Protein AF-A0A819XHX8-F1 (afdb_monomer_lite)

pLDDT: mean 93.23, std 6.71, range [63.78, 98.31]

Foldseek 3Di:
DVVVVQQCPQQVPCVVRVPSDRDPDDDDDPPPDPPCPPPDDD

Structure (mmCIF, N/CA/C/O backbone):
data_AF-A0A819XHX8-F1
#
_entry.id   AF-A0A819XHX8-F1
#
loop_
_atom_site.group_PDB
_atom_site.id
_atom_site.type_symbol
_atom_site.label_atom_id
_atom_site.label_alt_id
_atom_site.label_comp_id
_atom_site.label_asym_id
_atom_site.label_entity_id
_atom_site.label_seq_id
_atom_site.pdbx_PDB_ins_code
_atom_site.Cartn_x
_atom_site.Cartn_y
_atom_site.Cartn_z
_atom_site.occupancy
_atom_site.B_iso_or_equiv
_atom_site.auth_seq_id
_atom_site.auth_comp_id
_atom_site.auth_asym_id
_atom_site.auth_atom_id
_atom_site.pdbx_PDB_model_num
ATOM 1 N N . ASN A 1 1 ? -5.674 8.383 -4.970 1.00 87.50 1 ASN A N 1
ATOM 2 C CA . ASN A 1 1 ? -6.282 7.056 -5.206 1.00 87.50 1 ASN A CA 1
ATOM 3 C C . ASN A 1 1 ? -5.237 5.988 -4.859 1.00 87.50 1 ASN A C 1
ATOM 5 O O . ASN A 1 1 ? -4.074 6.205 -5.189 1.00 87.50 1 ASN A O 1
ATOM 9 N N . LEU A 1 2 ? -5.613 4.892 -4.186 1.00 92.00 2 LEU A N 1
ATOM 10 C CA . LEU A 1 2 ? -4.721 3.761 -3.873 1.00 92.00 2 LEU A CA 1
ATOM 11 C C . LEU A 1 2 ? -4.089 3.148 -5.122 1.00 92.00 2 LEU A C 1
ATOM 13 O O . LEU A 1 2 ? -2.944 2.710 -5.065 1.00 92.00 2 LEU A O 1
ATOM 17 N N . ASP A 1 3 ? -4.791 3.179 -6.252 1.00 93.12 3 ASP A N 1
ATOM 18 C CA . ASP A 1 3 ? -4.251 2.679 -7.516 1.00 93.12 3 ASP A CA 1
ATOM 19 C C . ASP A 1 3 ? -2.992 3.437 -7.946 1.00 93.12 3 ASP A C 1
ATOM 21 O O . ASP A 1 3 ? -2.003 2.831 -8.353 1.00 93.12 3 ASP A O 1
ATOM 25 N N . GLU A 1 4 ? -2.989 4.762 -7.792 1.00 95.56 4 GLU A N 1
ATOM 26 C CA . GLU A 1 4 ? -1.839 5.603 -8.142 1.00 95.56 4 GLU A CA 1
ATOM 27 C C . GLU A 1 4 ? -0.675 5.414 -7.164 1.00 95.56 4 GLU A C 1
ATOM 29 O O . GLU A 1 4 ? 0.481 5.360 -7.582 1.00 95.56 4 GLU A O 1
ATOM 34 N N . ILE A 1 5 ? -0.971 5.211 -5.874 1.00 96.06 5 ILE A N 1
ATOM 35 C CA . ILE A 1 5 ? 0.038 4.848 -4.867 1.00 96.06 5 ILE A CA 1
ATOM 36 C C . ILE A 1 5 ? 0.708 3.532 -5.275 1.00 96.06 5 ILE A C 1
ATOM 38 O O . ILE A 1 5 ? 1.934 3.449 -5.358 1.00 96.06 5 ILE A O 1
ATOM 42 N N . LYS A 1 6 ? -0.087 2.506 -5.595 1.00 95.88 6 LYS A N 1
ATOM 43 C CA . LYS A 1 6 ? 0.430 1.193 -5.992 1.00 95.88 6 LYS A CA 1
ATOM 44 C C . LYS A 1 6 ? 1.276 1.283 -7.261 1.00 95.88 6 LYS A C 1
ATOM 46 O O . LYS A 1 6 ? 2.373 0.730 -7.281 1.00 95.88 6 LYS A O 1
ATOM 51 N N . LYS A 1 7 ? 0.825 2.013 -8.284 1.00 96.19 7 LYS A N 1
ATOM 52 C CA . LYS A 1 7 ? 1.614 2.240 -9.507 1.00 96.19 7 LYS A CA 1
ATOM 53 C C . LYS A 1 7 ? 2.953 2.905 -9.204 1.00 96.19 7 LYS A C 1
ATOM 55 O O . LYS A 1 7 ? 3.975 2.398 -9.651 1.00 96.19 7 LYS A O 1
ATOM 60 N N . HIS A 1 8 ? 2.965 3.979 -8.416 1.00 96.69 8 HIS A N 1
ATOM 61 C CA . HIS A 1 8 ? 4.206 4.672 -8.074 1.00 96.69 8 HIS A CA 1
ATOM 62 C C . HIS A 1 8 ? 5.213 3.730 -7.401 1.00 96.69 8 HIS A C 1
ATOM 64 O O . HIS A 1 8 ? 6.344 3.590 -7.863 1.00 96.69 8 HIS A O 1
ATOM 70 N N . TYR A 1 9 ? 4.798 3.021 -6.350 1.00 97.62 9 TYR A N 1
ATOM 71 C CA . TYR A 1 9 ? 5.734 2.193 -5.592 1.00 97.62 9 TYR A CA 1
ATOM 72 C C . TYR A 1 9 ? 6.172 0.930 -6.335 1.00 97.62 9 TYR A C 1
ATOM 74 O O . TYR A 1 9 ? 7.360 0.608 -6.303 1.00 97.62 9 TYR A O 1
ATOM 82 N N . PHE A 1 10 ? 5.250 0.226 -6.995 1.00 97.62 10 PHE A N 1
ATOM 83 C CA . PHE A 1 10 ? 5.553 -1.070 -7.607 1.00 97.62 10 PHE A CA 1
ATOM 84 C C . PHE A 1 10 ? 6.109 -0.968 -9.028 1.00 97.62 10 PHE A C 1
ATOM 86 O O . PHE A 1 10 ? 6.860 -1.862 -9.413 1.00 97.62 10 PHE A O 1
ATOM 93 N N . ALA A 1 11 ? 5.779 0.086 -9.785 1.00 97.19 11 ALA A N 1
ATOM 94 C CA . ALA A 1 11 ? 6.247 0.242 -11.163 1.00 97.19 11 ALA A CA 1
ATOM 95 C C . ALA A 1 11 ? 7.517 1.103 -11.279 1.00 97.19 11 ALA A C 1
ATOM 97 O O . ALA A 1 11 ? 8.341 0.835 -12.149 1.00 97.19 11 ALA A O 1
ATOM 98 N N . SER A 1 12 ? 7.705 2.126 -10.431 1.00 97.19 12 SER A N 1
ATOM 99 C CA . SER A 1 12 ? 8.862 3.032 -10.554 1.00 97.19 12 SER A CA 1
ATOM 100 C C . SER A 1 12 ? 10.134 2.499 -9.885 1.00 97.19 12 SER A C 1
ATOM 102 O O . SER A 1 12 ? 11.231 2.717 -10.396 1.00 97.19 12 SER A O 1
ATOM 104 N N . HIS A 1 13 ? 10.026 1.779 -8.763 1.00 98.06 13 HIS A N 1
ATOM 105 C CA . HIS A 1 13 ? 11.191 1.286 -8.014 1.00 98.06 13 HIS A CA 1
ATOM 106 C C . HIS A 1 13 ? 11.752 -0.028 -8.578 1.00 98.06 13 HIS A C 1
ATOM 108 O O . HIS A 1 13 ? 11.787 -1.044 -7.885 1.00 98.06 13 HIS A O 1
ATOM 114 N N . LEU A 1 14 ? 12.241 -0.014 -9.820 1.00 97.94 14 LEU A N 1
ATOM 115 C CA . LEU A 1 14 ? 12.757 -1.215 -10.497 1.00 97.94 14 LEU A CA 1
ATOM 116 C C . LEU A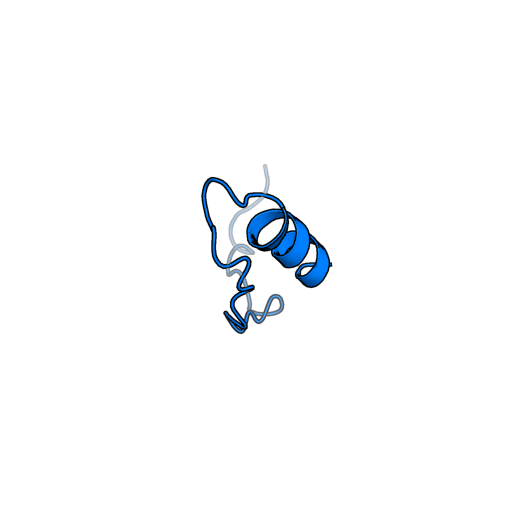 1 14 ? 13.975 -1.848 -9.808 1.00 97.94 14 LEU A C 1
ATOM 118 O O . LEU A 1 14 ? 14.202 -3.044 -9.939 1.00 97.94 14 LEU A O 1
ATOM 122 N N . MET A 1 15 ? 14.737 -1.075 -9.028 1.00 98.31 15 MET A N 1
ATOM 123 C CA . MET A 1 15 ? 15.828 -1.620 -8.212 1.00 98.31 15 MET A CA 1
ATOM 124 C C . MET A 1 15 ? 15.315 -2.562 -7.108 1.00 98.31 15 MET A C 1
ATOM 126 O O . MET A 1 15 ? 16.013 -3.492 -6.722 1.00 98.31 15 MET A O 1
ATOM 130 N N . ILE A 1 16 ? 14.100 -2.323 -6.602 1.00 98.19 16 ILE A N 1
ATOM 131 C CA . ILE A 1 16 ? 13.483 -3.101 -5.518 1.00 98.19 16 ILE A CA 1
ATOM 132 C C . ILE A 1 16 ? 12.528 -4.155 -6.089 1.00 98.19 16 ILE A C 1
ATOM 134 O O . ILE A 1 16 ? 12.530 -5.297 -5.637 1.00 98.19 16 ILE A O 1
ATOM 138 N N . ASN A 1 17 ? 11.733 -3.790 -7.099 1.00 97.88 17 ASN A N 1
ATOM 139 C CA . ASN A 1 17 ? 10.835 -4.686 -7.824 1.00 97.88 17 ASN A CA 1
ATOM 140 C C . ASN A 1 17 ? 11.199 -4.722 -9.319 1.00 97.88 17 ASN A C 1
ATOM 142 O O . ASN A 1 17 ? 10.545 -4.052 -10.123 1.00 97.88 17 ASN A O 1
ATOM 146 N N . PRO A 1 18 ? 12.198 -5.526 -9.724 1.00 97.81 18 PRO A N 1
ATOM 147 C CA . PRO A 1 18 ? 12.640 -5.594 -11.119 1.00 97.81 18 PRO A CA 1
ATOM 148 C C . PRO A 1 18 ? 11.553 -6.046 -12.095 1.00 97.81 18 PRO A C 1
ATOM 150 O O . PRO A 1 18 ? 11.616 -5.741 -13.280 1.00 97.81 18 PRO A O 1
ATOM 153 N N . THR A 1 19 ? 10.544 -6.773 -11.607 1.00 97.94 19 THR A N 1
ATOM 154 C CA . THR A 1 19 ? 9.436 -7.253 -12.442 1.00 97.94 19 THR A CA 1
ATOM 155 C C . THR A 1 19 ? 8.416 -6.164 -12.766 1.00 97.94 19 THR A C 1
ATOM 157 O O . THR A 1 19 ? 7.616 -6.339 -13.682 1.00 97.94 19 THR A O 1
ATOM 160 N N . GLY A 1 20 ? 8.386 -5.071 -11.992 1.00 97.00 20 GLY A N 1
ATOM 161 C CA . GLY A 1 20 ? 7.374 -4.018 -12.110 1.00 97.00 20 GLY A CA 1
ATOM 162 C C . GLY A 1 20 ? 5.935 -4.484 -11.847 1.00 97.00 20 GLY A C 1
ATOM 163 O O . GLY A 1 20 ? 4.995 -3.721 -12.067 1.00 97.00 20 GLY A O 1
ATOM 164 N N . ILE A 1 21 ? 5.730 -5.730 -11.397 1.00 97.94 21 ILE A N 1
ATOM 165 C CA . ILE A 1 21 ? 4.395 -6.292 -11.182 1.00 97.94 21 ILE A CA 1
ATOM 166 C C . ILE A 1 21 ? 3.719 -5.544 -10.038 1.00 97.94 21 ILE A C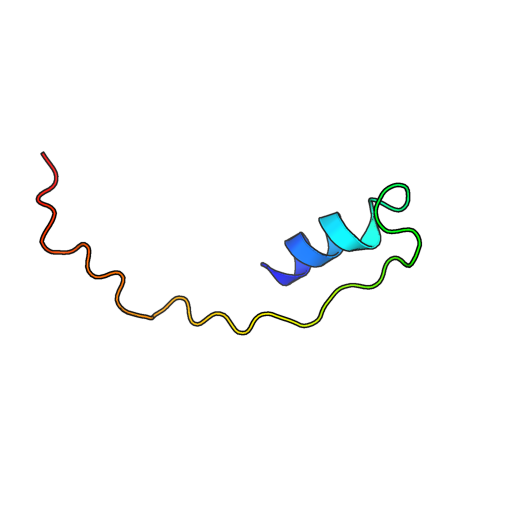 1
ATOM 168 O O . ILE A 1 21 ? 4.256 -5.455 -8.934 1.00 97.94 21 ILE A O 1
ATOM 172 N N . ILE A 1 22 ? 2.511 -5.051 -10.307 1.00 97.06 22 ILE A N 1
ATOM 173 C CA . ILE A 1 22 ? 1.648 -4.413 -9.318 1.00 97.06 22 ILE A CA 1
ATOM 174 C C . ILE A 1 22 ? 0.713 -5.487 -8.740 1.00 97.06 22 ILE A C 1
ATOM 176 O O . ILE A 1 22 ? -0.109 -6.040 -9.477 1.00 97.06 22 ILE A O 1
ATOM 180 N N . PRO A 1 23 ? 0.788 -5.796 -7.434 1.00 95.88 23 PRO A N 1
ATOM 181 C CA . PRO A 1 23 ? -0.111 -6.763 -6.815 1.00 95.88 23 PRO A CA 1
ATOM 182 C C . PRO A 1 23 ? -1.569 -6.295 -6.869 1.00 95.88 23 PRO A C 1
ATOM 184 O O . PRO A 1 23 ? -1.855 -5.112 -6.679 1.00 95.88 23 PRO A O 1
ATOM 187 N N . ARG A 1 24 ? -2.524 -7.214 -7.061 1.00 93.25 24 ARG A N 1
ATOM 188 C CA . ARG A 1 24 ? -3.959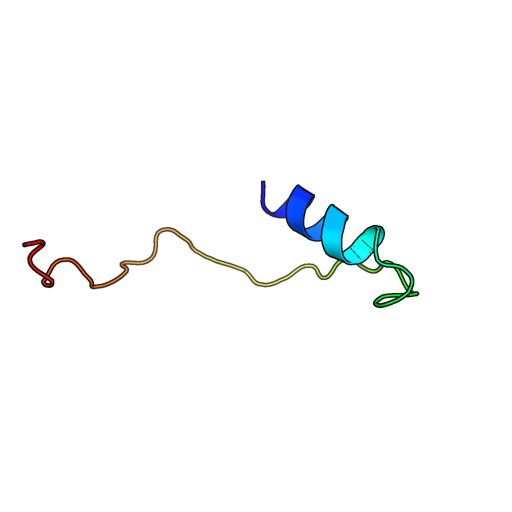 -6.864 -7.080 1.00 93.25 24 ARG A CA 1
ATOM 189 C C . ARG A 1 24 ? -4.518 -6.491 -5.705 1.00 93.25 24 ARG A C 1
ATOM 191 O O . ARG A 1 24 ? -5.294 -5.552 -5.623 1.00 93.25 24 ARG A O 1
ATOM 198 N N . GLY A 1 25 ? -4.102 -7.169 -4.640 1.00 86.62 25 GLY A N 1
ATOM 199 C CA . GLY A 1 25 ? -4.707 -7.008 -3.312 1.00 86.62 25 GLY A CA 1
ATOM 200 C C . GLY A 1 25 ? -4.202 -5.810 -2.493 1.00 86.62 25 GLY A C 1
ATOM 201 O O . GLY A 1 25 ? -3.440 -4.980 -3.012 1.00 86.62 25 GLY A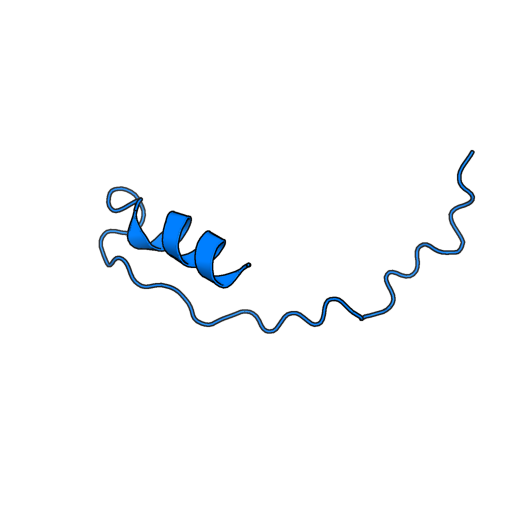 O 1
ATOM 202 N N . PRO A 1 26 ? -4.567 -5.769 -1.198 1.00 86.56 26 PRO A N 1
ATOM 203 C CA . PRO A 1 26 ? -5.653 -6.529 -0.554 1.00 86.56 26 PRO A CA 1
ATOM 204 C C . PRO A 1 26 ? -7.026 -5.858 -0.753 1.00 86.56 26 PRO A C 1
ATOM 206 O O . PRO A 1 26 ? -7.095 -4.668 -1.048 1.00 86.56 26 PRO A O 1
ATOM 209 N N . GLU A 1 27 ? -8.118 -6.611 -0.592 1.00 91.00 27 GLU A N 1
ATOM 210 C CA . GLU A 1 27 ? -9.455 -6.012 -0.480 1.00 91.00 27 GLU A CA 1
ATOM 211 C C . GLU A 1 27 ? -9.561 -5.316 0.879 1.00 91.00 27 GLU A C 1
ATOM 213 O O . GLU A 1 27 ? -9.474 -5.961 1.924 1.00 91.00 27 GLU A O 1
ATOM 218 N N . ILE A 1 28 ? -9.692 -3.988 0.867 1.00 92.38 28 ILE A N 1
ATOM 219 C CA . ILE A 1 28 ? -9.796 -3.179 2.082 1.00 92.38 28 ILE A CA 1
ATOM 220 C C . ILE A 1 28 ? -11.167 -2.521 2.096 1.00 92.38 28 ILE A C 1
ATOM 222 O O . ILE A 1 28 ? -11.478 -1.700 1.235 1.00 92.38 28 ILE A O 1
ATOM 226 N N . ASN A 1 29 ? -11.968 -2.864 3.103 1.00 94.44 29 ASN A N 1
ATOM 227 C CA . ASN A 1 29 ? -13.176 -2.123 3.424 1.00 94.44 29 ASN A CA 1
ATOM 228 C C . ASN A 1 29 ? -12.830 -1.031 4.446 1.00 94.44 29 ASN A C 1
ATOM 230 O O . ASN A 1 29 ? -12.629 -1.317 5.627 1.00 94.44 29 ASN A O 1
ATOM 234 N N . TYR A 1 30 ? -12.736 0.210 3.970 1.00 93.00 30 TYR A N 1
ATOM 235 C CA . TYR A 1 30 ? -12.424 1.378 4.798 1.00 93.00 30 TYR A CA 1
ATOM 236 C C . TYR A 1 30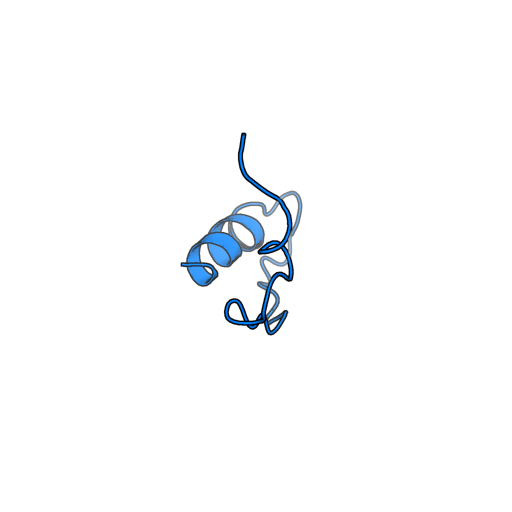 ? -13.591 1.834 5.680 1.00 93.00 30 TYR A C 1
ATOM 238 O O . TYR A 1 30 ? -13.367 2.596 6.616 1.00 93.00 30 TYR A O 1
ATOM 246 N N . ASP A 1 31 ? -14.802 1.341 5.417 1.00 95.88 31 ASP A N 1
ATOM 247 C CA . ASP A 1 31 ? -16.024 1.735 6.121 1.00 95.88 31 ASP A CA 1
ATOM 248 C C . ASP A 1 31 ? -16.322 0.839 7.335 1.00 95.88 31 ASP A C 1
ATOM 250 O O . ASP A 1 31 ? -17.343 0.997 8.007 1.00 95.88 31 ASP A O 1
ATOM 254 N N . LEU A 1 32 ? -15.442 -0.123 7.640 1.00 96.56 32 LEU A N 1
ATOM 255 C CA . LEU A 1 32 ? -15.584 -0.946 8.836 1.00 96.56 32 LEU A CA 1
ATOM 256 C C . LEU A 1 32 ? -15.450 -0.092 10.111 1.00 96.56 32 LEU A C 1
ATOM 258 O O . LEU A 1 32 ? -14.561 0.761 10.186 1.00 96.56 32 LEU A O 1
ATOM 262 N N . PRO A 1 33 ? -16.272 -0.344 11.151 1.00 95.25 33 PRO A N 1
ATOM 263 C CA . PRO A 1 33 ? -16.181 0.385 12.410 1.00 95.25 33 PRO A CA 1
ATOM 264 C C . PRO A 1 33 ? -14.782 0.290 13.023 1.00 95.25 33 PRO A C 1
ATOM 266 O O . PRO A 1 33 ? -14.282 -0.797 13.313 1.00 95.25 33 PRO A O 1
ATOM 269 N N . HIS A 1 34 ? -14.162 1.441 13.276 1.00 93.75 34 HIS A N 1
ATOM 270 C CA . HIS A 1 34 ? -12.824 1.507 13.869 1.00 93.75 34 HIS A CA 1
ATOM 271 C C . HIS A 1 34 ? -12.827 1.292 15.395 1.00 93.75 34 HIS A C 1
ATOM 273 O O . HIS A 1 34 ? -11.761 1.152 15.992 1.00 93.75 34 HIS A O 1
ATOM 279 N N . GLY A 1 35 ? -13.999 1.304 16.048 1.00 94.25 35 GLY A N 1
ATOM 280 C CA . GLY A 1 35 ? -14.160 1.007 17.479 1.00 94.25 35 GLY A CA 1
ATOM 281 C C . GLY A 1 35 ? -13.524 2.028 18.429 1.00 94.25 35 GLY A C 1
ATOM 282 O O . GLY A 1 35 ? -13.277 1.714 19.589 1.00 94.25 35 GLY A O 1
ATOM 283 N N . ARG A 1 36 ? -13.236 3.249 17.957 1.00 94.19 36 ARG A N 1
ATOM 284 C CA . ARG A 1 36 ? -12.521 4.287 18.734 1.00 94.19 36 ARG A CA 1
ATOM 285 C C . ARG A 1 36 ? -13.446 5.305 19.398 1.00 94.19 36 ARG A C 1
ATOM 287 O O . ARG A 1 36 ? -12.950 6.209 20.056 1.00 94.19 36 ARG A O 1
ATOM 294 N N . ASP A 1 37 ? -14.757 5.144 19.263 1.00 91.50 37 ASP A N 1
ATOM 295 C CA . ASP A 1 37 ? -15.758 6.124 19.716 1.00 91.50 37 ASP A CA 1
ATOM 296 C C . ASP A 1 37 ? -15.739 6.337 21.236 1.00 91.50 37 ASP A C 1
ATOM 298 O O . ASP A 1 37 ? -16.103 7.396 21.735 1.00 91.50 37 ASP A O 1
ATOM 302 N N . HIS A 1 38 ? -15.269 5.335 21.983 1.00 89.88 38 HIS A N 1
ATOM 303 C CA . HIS A 1 38 ? -15.131 5.385 23.437 1.00 89.88 38 HIS A CA 1
ATOM 304 C C . HIS A 1 38 ? -13.882 6.147 23.913 1.00 89.88 38 HIS A C 1
ATOM 306 O O . HIS A 1 38 ? -13.754 6.435 25.104 1.00 89.88 38 HIS A O 1
ATOM 312 N N . LEU A 1 39 ? -12.942 6.459 23.016 1.00 92.44 39 LEU A N 1
ATOM 313 C CA . LEU A 1 39 ? -11.761 7.243 23.353 1.00 92.44 39 LEU A CA 1
ATOM 314 C C . LEU A 1 39 ? -12.160 8.721 23.352 1.00 92.44 39 LEU A C 1
ATOM 316 O O . LEU A 1 39 ? -12.187 9.366 22.306 1.00 92.44 39 LEU A O 1
ATOM 320 N N . GLN A 1 40 ? -12.492 9.257 24.528 1.00 79.94 40 GLN A N 1
ATOM 321 C CA . GLN A 1 40 ? -12.764 10.685 24.686 1.00 79.94 40 GLN A CA 1
ATOM 322 C C . GLN A 1 40 ? -11.538 11.495 24.242 1.00 79.94 40 GLN A C 1
ATOM 324 O O . GLN A 1 40 ? -10.434 11.305 24.758 1.00 79.94 40 GLN A O 1
ATOM 329 N N . GLN A 1 41 ? -11.732 12.385 23.268 1.00 74.56 41 GLN A N 1
ATOM 330 C CA . GLN A 1 41 ? -10.726 13.377 22.898 1.00 74.56 41 GLN A CA 1
ATOM 331 C C . GLN A 1 41 ? -10.641 14.394 24.042 1.00 74.56 41 GLN A C 1
ATOM 333 O O . GLN A 1 41 ? -11.670 14.923 24.463 1.00 74.56 41 GLN A O 1
ATOM 338 N N . LYS A 1 42 ? -9.439 14.593 24.586 1.00 63.78 42 LYS A N 1
ATOM 339 C CA . LYS A 1 42 ? -9.170 15.657 25.560 1.00 63.78 42 LYS A CA 1
ATOM 340 C C . LYS A 1 42 ? -9.075 17.007 24.870 1.00 63.78 42 LYS A C 1
ATOM 342 O O . LYS A 1 42 ? -8.528 17.033 23.746 1.00 63.78 42 LYS A O 1
#

Secondary structure (DSSP, 8-state):
-HHHHHHIIIII-TTT-TT-PPP------TTS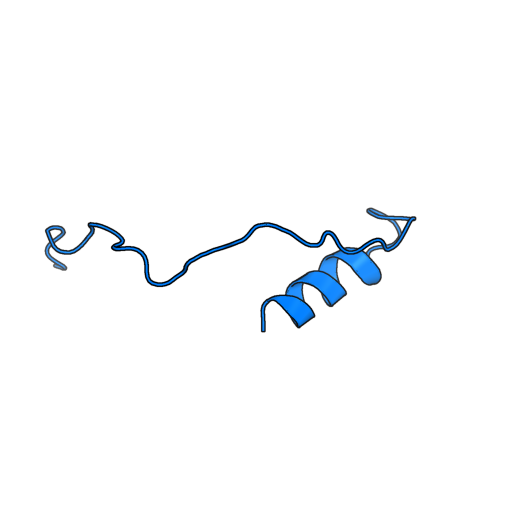----TTS---

Organism: NCBI:txid433720

Sequence (42 aa):
NLDEIKKHYFASHLMINPTGIIPRGPEINYDLPHGRDHLQQK

Radius of gyration: 16.54 Å; chains: 1; bounding box: 32×23×38 Å